Protein AF-Q05X60-F1 (afdb_monomer_lite)

Foldseek 3Di:
DDPVVVVVVCVVVVVVVVVVVVVVVVVVVVVVVVVVLVVQVVLQVVLVVVVVVCLLVDDLVQPLLQDQVSVVVVCCVPPPRDPQKDWHWDADPPDGWIWTWIARVVNRDIDIDTDHNVNSPDHDPPNPHPDPDPPPPPPDDDDDDDDDD

Structure (mmCIF, N/CA/C/O backbone):
data_AF-Q05X60-F1
#
_entry.id   AF-Q05X60-F1
#
loop_
_atom_site.group_PDB
_atom_site.id
_atom_site.type_symbol
_atom_site.label_atom_id
_atom_site.label_alt_id
_atom_site.label_comp_id
_atom_site.label_asym_id
_atom_site.label_entity_id
_atom_site.label_seq_id
_atom_site.pdbx_PDB_ins_code
_atom_site.Cartn_x
_atom_site.Cartn_y
_atom_site.Cartn_z
_atom_site.occupancy
_atom_site.B_iso_or_equiv
_atom_site.auth_seq_id
_atom_site.auth_comp_id
_atom_site.auth_asym_id
_atom_site.auth_atom_id
_atom_site.pdbx_PDB_model_num
ATOM 1 N N . MET A 1 1 ? -25.731 -1.754 59.355 1.00 64.00 1 MET A N 1
ATOM 2 C CA . MET A 1 1 ? -25.714 -1.090 58.039 1.00 64.00 1 MET A CA 1
ATOM 3 C C . MET A 1 1 ? -26.856 -0.106 57.992 1.00 64.00 1 MET A C 1
ATOM 5 O O . MET A 1 1 ? -27.992 -0.501 58.231 1.00 64.00 1 MET A O 1
ATOM 9 N N . THR A 1 2 ? -26.554 1.165 57.763 1.00 92.06 2 THR A N 1
ATOM 10 C CA . THR A 1 2 ? -27.576 2.209 57.639 1.00 92.06 2 THR A CA 1
ATOM 11 C C . THR A 1 2 ? -28.018 2.352 56.182 1.00 92.06 2 THR A C 1
ATOM 13 O O . THR A 1 2 ? -27.286 2.008 55.255 1.00 92.06 2 THR A O 1
ATOM 16 N N . LEU A 1 3 ? -29.227 2.871 55.958 1.00 85.94 3 LEU A N 1
ATOM 17 C CA . LEU A 1 3 ? -29.740 3.130 54.609 1.00 85.94 3 LEU A CA 1
ATOM 18 C C . LEU A 1 3 ? -28.831 4.101 53.827 1.00 85.94 3 LEU A C 1
ATOM 20 O O . LEU A 1 3 ? -28.645 3.937 52.625 1.00 85.94 3 LEU A O 1
ATOM 24 N N . ALA A 1 4 ? -28.198 5.053 54.519 1.00 86.12 4 ALA A N 1
ATOM 25 C CA . ALA A 1 4 ? -27.231 5.977 53.931 1.00 86.12 4 ALA A CA 1
ATOM 26 C C . ALA A 1 4 ? -25.962 5.269 53.414 1.00 86.12 4 ALA A C 1
ATOM 28 O O . ALA A 1 4 ? -25.492 5.581 52.321 1.00 86.12 4 ALA A O 1
ATOM 29 N N . GLU A 1 5 ? -25.438 4.278 54.143 1.00 82.94 5 GLU A N 1
ATOM 30 C CA . GLU A 1 5 ? -24.274 3.487 53.706 1.00 82.94 5 GLU A CA 1
ATOM 31 C C . GLU A 1 5 ? -24.564 2.694 52.425 1.00 82.94 5 GLU A C 1
ATOM 33 O O . GLU A 1 5 ? -23.719 2.637 51.533 1.00 82.94 5 GLU A O 1
ATOM 38 N N . LEU A 1 6 ? -25.767 2.123 52.297 1.00 86.94 6 LEU A N 1
ATOM 39 C CA . LEU A 1 6 ? -26.176 1.387 51.094 1.00 86.94 6 LEU A CA 1
ATOM 40 C C . LEU A 1 6 ? -26.307 2.299 49.869 1.00 86.94 6 LEU A C 1
ATOM 42 O O . LEU A 1 6 ? -25.923 1.898 48.772 1.00 86.94 6 LEU A O 1
ATOM 46 N N . LEU A 1 7 ? -26.804 3.526 50.045 1.00 88.56 7 LEU A N 1
ATOM 47 C CA . LEU A 1 7 ? -26.899 4.503 48.957 1.00 88.56 7 LEU A CA 1
ATOM 48 C C . LEU A 1 7 ? -25.517 4.933 48.457 1.00 88.56 7 LEU A C 1
ATOM 50 O O . LEU A 1 7 ? -25.296 4.990 47.249 1.00 88.56 7 LEU A O 1
ATOM 54 N N . ILE A 1 8 ? -24.575 5.181 49.371 1.00 86.94 8 ILE A N 1
ATOM 55 C CA . ILE A 1 8 ? -23.196 5.537 49.015 1.00 86.94 8 ILE A CA 1
ATOM 56 C C . ILE A 1 8 ? -22.508 4.357 48.319 1.00 86.94 8 ILE A C 1
ATOM 58 O O . ILE A 1 8 ? -21.928 4.533 47.248 1.00 86.94 8 ILE A O 1
ATOM 62 N N . ALA A 1 9 ? -22.619 3.145 48.872 1.00 85.94 9 ALA A N 1
ATOM 63 C CA . ALA A 1 9 ? -22.048 1.945 48.265 1.00 85.94 9 ALA A CA 1
ATOM 64 C C . ALA A 1 9 ? -22.636 1.672 46.870 1.00 85.94 9 ALA A C 1
ATOM 66 O O . ALA A 1 9 ? -21.891 1.383 45.935 1.00 85.94 9 ALA A O 1
ATOM 67 N N . GLY A 1 10 ? -23.952 1.831 46.701 1.00 84.12 10 GLY A N 1
ATOM 68 C CA . GLY A 1 10 ? -24.630 1.703 45.412 1.00 84.12 10 GLY A CA 1
ATOM 69 C C . GLY A 1 10 ? -24.197 2.766 44.400 1.00 84.12 10 GLY A C 1
ATOM 70 O O . GLY A 1 10 ? -23.956 2.437 43.242 1.00 84.12 10 GLY A O 1
ATOM 71 N N . ALA A 1 11 ? -24.026 4.020 44.826 1.00 87.44 11 ALA A N 1
ATOM 72 C CA . ALA A 1 11 ? -23.543 5.098 43.962 1.00 87.44 11 ALA A CA 1
ATOM 73 C C . ALA A 1 11 ? -22.095 4.864 43.498 1.00 87.44 11 ALA A C 1
ATOM 75 O O . ALA A 1 11 ? -21.783 5.047 42.318 1.00 87.44 11 ALA A O 1
ATOM 76 N N . ILE A 1 12 ? -21.215 4.406 44.394 1.00 83.88 12 ILE A N 1
ATOM 77 C CA . ILE A 1 12 ? -19.827 4.056 44.060 1.00 83.88 12 ILE A CA 1
ATOM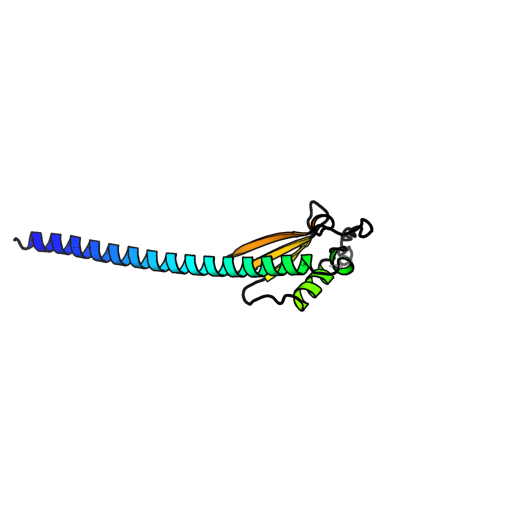 78 C C . ILE A 1 12 ? -19.798 2.847 43.118 1.00 83.88 12 ILE A C 1
ATOM 80 O O . ILE A 1 12 ? -19.110 2.879 42.099 1.00 83.88 12 ILE A O 1
ATOM 84 N N . ALA A 1 13 ? -20.571 1.798 43.408 1.00 79.81 13 ALA A N 1
ATOM 85 C CA . ALA A 1 13 ? -20.619 0.599 42.574 1.00 79.81 13 ALA A CA 1
ATOM 86 C C . ALA A 1 13 ? -21.204 0.894 41.184 1.00 79.81 13 ALA A C 1
ATOM 88 O O . ALA A 1 13 ? -20.649 0.466 40.173 1.00 79.81 13 ALA A O 1
ATOM 89 N N . GLY A 1 14 ? -22.286 1.674 41.121 1.00 81.31 14 GLY A N 1
ATOM 90 C CA . GLY A 1 14 ? -22.924 2.088 39.873 1.00 81.31 14 GLY A CA 1
ATOM 91 C C . GLY A 1 14 ? -22.005 2.951 39.008 1.00 81.31 14 GLY A C 1
ATOM 92 O O . GLY A 1 14 ? -21.821 2.654 37.830 1.00 81.31 14 GLY A O 1
ATOM 93 N N . SER A 1 15 ? -21.362 3.967 39.593 1.00 76.94 15 SER A N 1
ATOM 94 C CA . SER A 1 15 ? -20.396 4.811 38.870 1.00 76.94 15 SER A CA 1
ATOM 95 C C . SER A 1 15 ? -19.173 4.018 38.394 1.00 76.94 15 SER A C 1
ATOM 97 O O . SER A 1 15 ? -18.769 4.161 37.240 1.00 76.94 15 SER A O 1
ATOM 99 N N . SER A 1 16 ? -18.644 3.114 39.225 1.00 80.81 16 SER A N 1
ATOM 100 C CA . SER A 1 16 ? -17.521 2.234 38.860 1.00 80.81 16 SER A CA 1
ATOM 101 C C . SER A 1 16 ? -17.877 1.275 37.718 1.00 80.81 16 SER A C 1
ATOM 103 O O . SER A 1 16 ? -17.067 1.046 36.817 1.00 80.81 16 SER A O 1
ATOM 105 N N . CYS A 1 17 ? -19.101 0.740 37.717 1.00 83.81 17 CYS A N 1
ATOM 106 C CA . CYS A 1 17 ? -19.602 -0.125 36.651 1.00 83.81 17 CYS A CA 1
ATOM 107 C C . CYS A 1 17 ? -19.726 0.639 35.323 1.00 83.81 17 CYS A C 1
ATOM 109 O O . CYS A 1 17 ? -19.198 0.196 34.302 1.00 83.81 17 CYS A O 1
ATOM 111 N N . CYS A 1 18 ? -20.336 1.829 35.345 1.00 81.94 18 CYS A N 1
ATOM 112 C CA . CYS A 1 18 ? -20.465 2.678 34.159 1.00 81.94 18 CYS A CA 1
ATOM 113 C C . CYS A 1 18 ? -19.101 3.077 33.579 1.00 81.94 18 CYS A C 1
ATOM 115 O O . CYS A 1 18 ? -18.899 2.970 32.369 1.00 81.94 18 CYS A O 1
ATOM 117 N N . ALA A 1 19 ? -18.151 3.474 34.432 1.00 82.56 19 ALA A N 1
ATOM 118 C CA . ALA A 1 19 ? -16.792 3.806 34.009 1.00 82.56 19 ALA A CA 1
ATOM 119 C C . ALA A 1 19 ? -16.092 2.601 33.358 1.00 82.56 19 ALA A C 1
ATOM 121 O O . ALA A 1 19 ? -15.474 2.735 32.304 1.00 82.56 19 ALA A O 1
ATOM 122 N N . SER A 1 20 ? -16.250 1.406 33.934 1.00 83.00 20 SER A N 1
ATOM 123 C CA . SER A 1 20 ? -15.660 0.180 33.388 1.00 83.00 20 SER A CA 1
ATOM 124 C C . SER A 1 20 ? -16.200 -0.132 31.991 1.00 83.00 20 SER A C 1
ATOM 126 O O . SER A 1 20 ? -15.420 -0.370 31.071 1.00 83.00 20 SER A O 1
ATOM 128 N N . VAL A 1 21 ? -17.523 -0.080 31.794 1.00 88.25 21 VAL A N 1
ATOM 129 C CA . VAL A 1 21 ? -18.145 -0.341 30.481 1.00 88.25 21 VAL A CA 1
ATOM 130 C C . VAL A 1 21 ? -17.663 0.658 29.427 1.00 88.25 21 VAL A C 1
ATOM 132 O O . VAL A 1 21 ? -17.376 0.264 28.298 1.00 88.25 21 VAL A O 1
ATOM 135 N N . GLN A 1 22 ? -17.522 1.934 29.793 1.00 87.88 22 GLN A N 1
ATOM 136 C CA . GLN A 1 22 ? -16.999 2.959 28.887 1.00 87.88 22 GLN A CA 1
ATOM 137 C C . GLN A 1 22 ? -15.548 2.680 28.478 1.00 87.88 22 GLN A C 1
ATOM 139 O O . GLN A 1 22 ? -15.237 2.735 27.288 1.00 87.88 22 GLN A O 1
ATOM 144 N N . VAL A 1 23 ? -14.682 2.316 29.429 1.00 90.56 23 VAL A N 1
ATOM 145 C CA . VAL A 1 23 ? -13.273 1.983 29.155 1.00 90.56 23 VAL A CA 1
ATOM 146 C C . VAL A 1 23 ? -13.159 0.763 28.239 1.00 90.56 23 VAL A C 1
ATOM 148 O O . VAL A 1 23 ? -12.420 0.807 27.257 1.00 90.56 23 VAL A O 1
ATOM 151 N N . TRP A 1 24 ? -13.923 -0.304 28.490 1.00 89.75 24 TRP A N 1
ATOM 152 C CA . TRP A 1 24 ? -13.923 -1.491 27.625 1.00 89.75 24 TRP A CA 1
ATOM 153 C C . TRP A 1 24 ? -14.491 -1.203 26.234 1.00 89.75 24 TRP A C 1
ATOM 155 O O . TRP A 1 24 ? -13.961 -1.702 25.242 1.00 89.75 24 TRP A O 1
ATOM 165 N N . GLY A 1 25 ? -15.530 -0.370 26.140 1.00 89.06 25 GLY A N 1
ATOM 166 C CA . GLY A 1 25 ? -16.088 0.065 24.861 1.00 89.06 25 GLY A CA 1
ATOM 167 C C . GLY A 1 25 ? -15.075 0.852 24.029 1.00 89.06 25 GLY A C 1
ATOM 168 O O . GLY A 1 25 ? -14.890 0.569 22.844 1.00 89.06 25 GLY A O 1
ATOM 169 N N . GLN A 1 26 ? -14.360 1.789 24.657 1.00 92.38 26 GLN A N 1
ATOM 170 C CA . GLN A 1 26 ? -13.283 2.534 24.007 1.00 92.38 26 GLN A CA 1
ATOM 171 C C . GLN A 1 26 ? -12.129 1.618 23.597 1.00 92.38 26 GLN A C 1
ATOM 173 O O . GLN A 1 26 ? -11.686 1.692 22.455 1.00 92.38 26 GLN A O 1
ATOM 178 N N . ALA A 1 27 ? -11.689 0.715 24.476 1.00 91.00 27 ALA A N 1
ATOM 179 C CA . ALA A 1 27 ? -10.628 -0.245 24.178 1.00 91.00 27 ALA A CA 1
ATOM 180 C C . ALA A 1 27 ? -10.991 -1.182 23.013 1.00 91.00 27 ALA A C 1
ATOM 182 O O . ALA A 1 27 ? -10.157 -1.474 22.160 1.00 91.00 27 ALA A O 1
ATOM 183 N N . ALA A 1 28 ? -12.246 -1.631 22.931 1.00 92.25 28 ALA A N 1
ATOM 184 C CA . ALA A 1 28 ? -12.714 -2.444 21.813 1.00 92.25 28 ALA A CA 1
ATOM 185 C C . ALA A 1 28 ? -12.711 -1.655 20.495 1.00 92.25 28 ALA A C 1
ATOM 187 O O . ALA A 1 28 ? -12.327 -2.187 19.452 1.00 92.25 28 ALA A O 1
ATOM 188 N N . GLN A 1 29 ? -13.113 -0.382 20.530 1.00 92.44 29 GLN A N 1
ATOM 189 C CA . GLN A 1 29 ? -13.113 0.470 19.344 1.00 92.44 29 GLN A CA 1
ATOM 190 C C . GLN A 1 29 ? -11.690 0.783 18.865 1.00 92.44 29 GLN A C 1
ATOM 192 O O . GLN A 1 29 ? -11.418 0.706 17.665 1.00 92.44 29 GLN A O 1
ATOM 197 N N . THR A 1 30 ? -10.770 1.085 19.783 1.00 93.38 30 THR A N 1
ATOM 198 C CA . THR A 1 30 ? -9.365 1.322 19.435 1.00 93.38 30 THR A CA 1
ATOM 199 C C . THR A 1 30 ? -8.709 0.054 18.899 1.00 93.38 30 THR A C 1
ATOM 20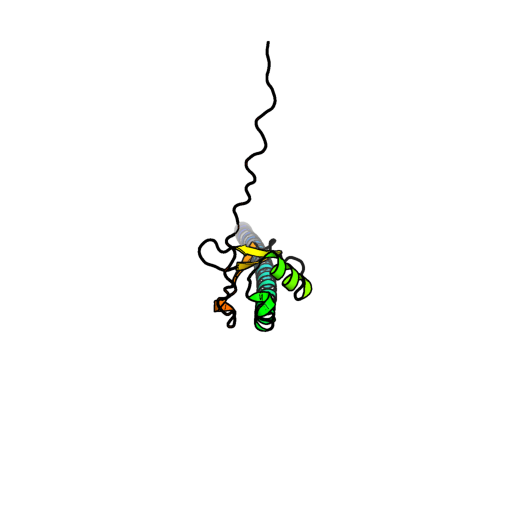1 O O . THR A 1 30 ? -8.036 0.121 17.873 1.00 93.38 30 THR A O 1
ATOM 204 N N . ALA A 1 31 ? -8.977 -1.111 19.498 1.00 93.44 31 ALA A N 1
ATOM 205 C CA . ALA A 1 31 ? -8.475 -2.394 19.010 1.00 93.44 31 ALA A CA 1
ATOM 206 C C . ALA A 1 31 ? -8.930 -2.692 17.572 1.00 93.44 31 ALA A C 1
ATOM 208 O O . ALA A 1 31 ? -8.113 -3.097 16.747 1.00 93.44 31 ALA A O 1
ATOM 209 N N . ARG A 1 32 ? -10.203 -2.432 17.238 1.00 92.75 32 ARG A N 1
ATOM 210 C CA . ARG A 1 32 ? -10.704 -2.572 15.859 1.00 92.75 32 ARG A CA 1
ATOM 211 C C . ARG A 1 32 ? -9.980 -1.636 14.897 1.00 92.75 32 ARG A C 1
ATOM 213 O O . ARG A 1 32 ? -9.444 -2.099 13.901 1.00 92.75 32 ARG A O 1
ATOM 220 N N . SER A 1 33 ? -9.871 -0.352 15.244 1.00 92.00 33 SER A N 1
ATOM 221 C CA . SER A 1 33 ? -9.171 0.620 14.393 1.00 92.00 33 SER A CA 1
ATOM 222 C C . SER A 1 33 ? -7.690 0.274 14.178 1.00 92.00 33 SER A C 1
ATOM 224 O O . SER A 1 33 ? -7.152 0.483 13.093 1.00 92.00 33 SER A O 1
ATOM 226 N N . ALA A 1 34 ? -7.034 -0.299 15.191 1.00 92.62 34 ALA A N 1
ATOM 227 C CA . ALA A 1 34 ? -5.657 -0.763 15.089 1.00 92.62 34 ALA A CA 1
ATOM 228 C C . ALA A 1 34 ? -5.539 -1.995 14.180 1.00 92.62 34 ALA A C 1
ATOM 230 O O . ALA A 1 34 ? -4.586 -2.090 13.405 1.00 92.62 34 ALA A O 1
ATOM 231 N N . SER A 1 35 ? -6.512 -2.911 14.239 1.00 94.50 35 SER A N 1
ATOM 232 C CA . SER A 1 35 ? -6.596 -4.051 13.320 1.00 94.50 35 SER A CA 1
ATOM 233 C C . SER A 1 35 ? -6.743 -3.579 11.876 1.00 94.50 35 SER A C 1
ATOM 235 O O . SER A 1 35 ? -5.939 -3.970 11.035 1.00 94.50 35 SER A O 1
ATOM 237 N N . ASP A 1 36 ? -7.677 -2.663 11.607 1.00 93.81 36 ASP A N 1
ATOM 238 C CA . ASP A 1 36 ? -7.916 -2.129 10.259 1.00 93.81 36 ASP A CA 1
ATOM 239 C C . ASP A 1 36 ? -6.659 -1.453 9.685 1.00 93.81 36 ASP A C 1
ATOM 241 O O . ASP A 1 36 ? -6.306 -1.631 8.515 1.00 93.81 36 ASP A O 1
ATOM 245 N N . LEU A 1 37 ? -5.932 -0.700 10.519 1.00 95.38 37 LEU A N 1
ATOM 246 C CA . LEU A 1 37 ? -4.673 -0.071 10.122 1.00 95.38 37 LEU A CA 1
ATOM 247 C C . LEU A 1 37 ? -3.579 -1.108 9.832 1.00 95.38 37 LEU A C 1
ATOM 249 O O . LEU A 1 37 ? -2.817 -0.958 8.873 1.00 95.38 37 LEU A O 1
ATOM 253 N N . THR A 1 38 ? -3.514 -2.163 10.645 1.00 96.19 38 THR A N 1
ATOM 254 C CA . THR A 1 38 ? -2.556 -3.260 10.474 1.00 96.19 38 THR A CA 1
ATOM 255 C C . THR A 1 38 ? -2.819 -3.996 9.165 1.00 96.19 38 THR A C 1
ATOM 257 O O . THR A 1 38 ? -1.887 -4.196 8.383 1.00 96.19 38 THR A O 1
ATOM 260 N N . ASP A 1 39 ? -4.077 -4.310 8.866 1.00 95.44 39 ASP A N 1
ATOM 261 C CA . ASP A 1 39 ? -4.470 -4.977 7.626 1.00 95.44 39 ASP A CA 1
ATOM 262 C C . ASP A 1 39 ? -4.157 -4.116 6.395 1.00 95.44 39 ASP A C 1
ATOM 264 O O . ASP A 1 39 ? -3.563 -4.605 5.427 1.00 95.44 39 ASP A O 1
ATOM 268 N N . ALA A 1 40 ? -4.448 -2.812 6.455 1.00 95.50 40 ALA A N 1
ATOM 269 C CA . ALA A 1 40 ? -4.089 -1.868 5.398 1.00 95.50 40 ALA A CA 1
ATOM 270 C C . ALA A 1 40 ? -2.566 -1.794 5.178 1.00 95.50 40 ALA A C 1
ATOM 272 O O . ALA A 1 40 ? -2.097 -1.783 4.036 1.00 95.50 40 ALA A O 1
ATOM 273 N N . SER A 1 41 ? -1.783 -1.781 6.261 1.00 96.00 41 SER A N 1
ATOM 274 C CA . SER A 1 41 ? -0.318 -1.770 6.185 1.00 96.00 41 SER A CA 1
ATOM 275 C C . SER A 1 41 ? 0.227 -3.055 5.555 1.00 96.00 41 SER A C 1
ATOM 277 O O . SER A 1 41 ? 1.085 -3.005 4.673 1.00 96.00 41 SER A O 1
ATOM 279 N N . ALA A 1 42 ? -0.330 -4.210 5.928 1.00 96.38 42 ALA A N 1
ATOM 280 C CA . ALA A 1 42 ? 0.075 -5.501 5.397 1.00 96.38 42 ALA A CA 1
ATOM 281 C C . ALA A 1 42 ? -0.262 -5.618 3.904 1.00 96.38 42 ALA A C 1
ATOM 283 O O . ALA A 1 42 ? 0.537 -6.151 3.131 1.00 96.38 42 ALA A O 1
ATOM 284 N N . LEU A 1 43 ? -1.420 -5.104 3.479 1.00 95.62 43 LEU A N 1
ATOM 285 C CA . LEU A 1 43 ? -1.821 -5.078 2.073 1.00 95.62 43 LEU A CA 1
ATOM 286 C C . LEU A 1 43 ? -0.861 -4.231 1.221 1.00 95.62 43 LEU A C 1
ATOM 288 O O . LEU A 1 43 ? -0.442 -4.682 0.147 1.00 95.62 43 LEU A O 1
ATOM 292 N N . LEU A 1 44 ? -0.485 -3.046 1.718 1.00 96.25 44 LEU A N 1
ATOM 293 C CA . LEU A 1 44 ? 0.492 -2.161 1.080 1.00 96.25 44 LEU A CA 1
ATOM 294 C C . LEU A 1 44 ? 1.864 -2.825 0.957 1.00 96.25 44 LEU A C 1
ATOM 296 O O . LEU A 1 44 ? 2.434 -2.842 -0.132 1.00 96.25 44 LEU A O 1
ATOM 300 N N . GLU A 1 45 ? 2.381 -3.412 2.038 1.00 96.00 45 GLU A N 1
ATOM 301 C CA . GLU A 1 45 ? 3.702 -4.052 2.031 1.00 96.00 45 GLU A CA 1
ATOM 302 C C . GLU A 1 45 ? 3.755 -5.262 1.092 1.00 96.00 45 GLU A C 1
ATOM 304 O O . GLU A 1 45 ? 4.735 -5.444 0.371 1.00 96.00 45 GLU A O 1
ATOM 309 N N . ARG A 1 46 ? 2.684 -6.063 1.011 1.00 95.94 46 ARG A N 1
ATOM 310 C CA . ARG A 1 46 ? 2.607 -7.168 0.039 1.00 95.94 46 ARG A CA 1
ATOM 311 C C . ARG A 1 46 ? 2.699 -6.663 -1.400 1.00 95.94 46 ARG A C 1
ATOM 313 O O . ARG A 1 46 ? 3.470 -7.219 -2.180 1.00 95.94 46 ARG A O 1
ATOM 320 N N . HIS A 1 47 ? 1.954 -5.610 -1.745 1.00 95.69 47 HIS A N 1
ATOM 321 C CA . HIS A 1 47 ? 1.992 -5.036 -3.095 1.00 95.69 47 HIS A CA 1
ATOM 322 C C . HIS A 1 47 ? 3.328 -4.377 -3.402 1.00 95.69 47 HIS A C 1
ATOM 324 O O . HIS A 1 47 ? 3.842 -4.522 -4.506 1.00 95.69 47 HIS A O 1
ATOM 330 N N . TRP A 1 48 ? 3.919 -3.708 -2.417 1.00 95.56 48 TRP A N 1
ATOM 331 C CA . TRP A 1 48 ? 5.235 -3.106 -2.550 1.00 95.56 48 TRP A CA 1
ATOM 332 C C . TRP A 1 48 ? 6.335 -4.154 -2.766 1.00 95.56 48 TRP A C 1
ATOM 334 O O . TRP A 1 48 ? 7.197 -4.004 -3.629 1.00 95.56 48 TRP A O 1
ATOM 344 N N . LEU A 1 49 ? 6.304 -5.266 -2.031 1.00 95.50 49 LEU A N 1
ATOM 345 C CA . LEU A 1 49 ? 7.244 -6.365 -2.253 1.00 95.50 49 LEU A CA 1
ATOM 346 C C . LEU A 1 49 ? 7.033 -7.027 -3.616 1.00 95.50 49 LEU A C 1
ATOM 348 O O . LEU A 1 49 ? 8.009 -7.397 -4.271 1.00 95.50 49 LEU A O 1
ATOM 352 N N . ALA A 1 50 ? 5.782 -7.171 -4.053 1.00 95.06 50 ALA A N 1
ATOM 353 C CA . ALA A 1 50 ? 5.468 -7.723 -5.362 1.00 95.06 50 ALA A CA 1
ATOM 354 C C . ALA A 1 50 ? 5.959 -6.812 -6.498 1.00 95.06 50 ALA A C 1
ATOM 356 O O . ALA A 1 50 ? 6.609 -7.308 -7.416 1.00 95.06 50 ALA A O 1
ATOM 357 N N . SER A 1 51 ? 5.761 -5.491 -6.401 1.00 92.69 51 SER A N 1
ATOM 358 C CA . SER A 1 51 ? 6.279 -4.542 -7.393 1.00 92.69 51 SER A CA 1
ATOM 359 C C . SER A 1 51 ? 7.804 -4.556 -7.438 1.00 92.69 51 SER A C 1
ATOM 361 O O . SER A 1 51 ? 8.380 -4.598 -8.518 1.00 92.69 51 SER A O 1
ATOM 363 N N . ARG A 1 52 ? 8.481 -4.626 -6.285 1.00 91.38 52 ARG A N 1
ATOM 364 C CA . ARG A 1 52 ? 9.946 -4.756 -6.232 1.00 91.38 52 ARG A CA 1
ATOM 365 C C . ARG A 1 52 ? 10.461 -6.024 -6.894 1.00 91.38 52 ARG A C 1
ATOM 367 O O . ARG A 1 52 ? 11.456 -5.972 -7.608 1.00 91.38 52 ARG A O 1
ATOM 374 N N . ARG A 1 53 ? 9.808 -7.158 -6.640 1.00 92.19 53 ARG A N 1
ATOM 375 C CA . ARG A 1 53 ? 10.180 -8.437 -7.256 1.00 92.19 53 ARG A CA 1
ATOM 376 C C . ARG A 1 53 ? 9.951 -8.413 -8.759 1.00 92.19 53 ARG A C 1
ATOM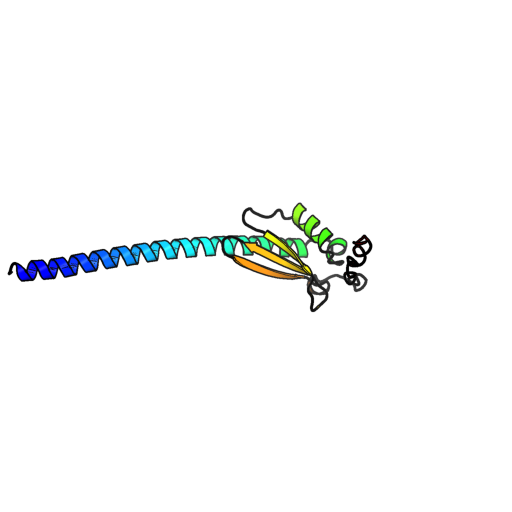 378 O O . ARG A 1 53 ? 10.803 -8.899 -9.491 1.00 92.19 53 ARG A O 1
ATOM 385 N N . TRP A 1 54 ? 8.842 -7.826 -9.199 1.00 91.50 54 TRP A N 1
ATOM 386 C CA . TRP A 1 54 ? 8.565 -7.657 -10.617 1.00 91.50 54 TRP A CA 1
ATOM 387 C C . TRP A 1 54 ? 9.616 -6.768 -11.286 1.00 91.50 54 TRP A C 1
ATOM 389 O O . TRP A 1 54 ? 10.210 -7.189 -12.267 1.00 91.50 54 TRP A O 1
ATOM 399 N N . LEU A 1 55 ? 9.943 -5.612 -10.700 1.00 88.19 55 LEU A N 1
ATOM 400 C CA . LEU A 1 55 ? 10.979 -4.709 -11.218 1.00 88.19 55 LEU A CA 1
ATOM 401 C C . LEU A 1 55 ? 12.354 -5.376 -11.323 1.00 88.19 55 LEU A C 1
ATOM 403 O O . LEU A 1 55 ? 13.079 -5.130 -12.276 1.00 88.19 55 LEU A O 1
ATOM 407 N N . ALA A 1 56 ? 12.707 -6.228 -10.360 1.00 86.56 5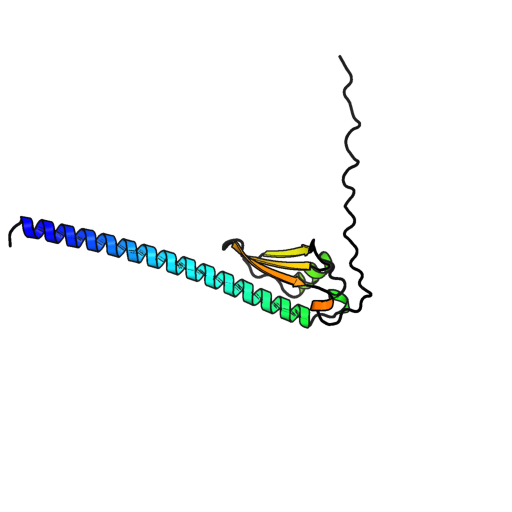6 ALA A N 1
ATOM 408 C CA . ALA A 1 56 ? 13.966 -6.967 -10.393 1.00 86.56 56 ALA A CA 1
ATOM 409 C C . ALA A 1 56 ? 13.997 -8.074 -11.465 1.00 86.56 56 ALA A C 1
ATOM 411 O O . ALA A 1 56 ? 15.078 -8.491 -11.873 1.00 86.56 56 ALA A O 1
ATOM 412 N N . ALA A 1 57 ? 12.834 -8.576 -11.888 1.00 86.88 57 ALA A N 1
ATOM 413 C CA . ALA A 1 57 ? 12.704 -9.625 -12.899 1.00 86.88 57 ALA A CA 1
ATOM 414 C C . ALA A 1 57 ? 12.380 -9.082 -14.302 1.00 86.88 57 ALA A C 1
ATOM 416 O O . ALA A 1 57 ? 12.514 -9.814 -15.283 1.00 86.88 57 ALA A O 1
ATOM 417 N N . ALA A 1 58 ? 11.924 -7.833 -14.398 1.00 84.62 58 ALA A N 1
ATOM 418 C CA . ALA A 1 58 ? 11.531 -7.206 -15.647 1.00 84.62 58 ALA A CA 1
ATOM 419 C C . ALA A 1 58 ? 12.747 -6.996 -16.571 1.00 84.62 58 ALA A C 1
ATOM 421 O O . ALA A 1 58 ? 13.858 -6.729 -16.098 1.00 84.62 58 ALA A O 1
ATOM 422 N N . PRO A 1 59 ? 12.562 -7.116 -17.896 1.00 80.62 59 PRO A N 1
ATOM 423 C CA . PRO A 1 59 ? 13.639 -6.898 -18.847 1.00 80.62 59 PRO A CA 1
ATOM 424 C C . PRO A 1 59 ? 14.112 -5.440 -18.786 1.00 80.62 59 PRO A C 1
ATOM 426 O O . PRO A 1 59 ? 13.329 -4.502 -18.936 1.00 80.62 59 PRO A O 1
ATOM 429 N N . MET A 1 60 ? 15.423 -5.249 -18.607 1.00 77.19 60 MET A N 1
ATOM 430 C CA . MET A 1 60 ? 16.047 -3.924 -18.454 1.00 77.19 60 MET A CA 1
ATOM 431 C C . MET A 1 60 ? 15.711 -2.973 -19.614 1.00 77.19 60 MET A C 1
ATOM 433 O O . MET A 1 60 ? 15.529 -1.779 -19.407 1.00 77.19 60 MET A O 1
ATOM 437 N N . THR A 1 61 ? 15.539 -3.497 -20.828 1.00 73.00 61 THR A N 1
ATOM 438 C CA . THR A 1 61 ? 15.163 -2.715 -22.015 1.00 73.00 61 THR A CA 1
ATOM 439 C C . THR A 1 61 ? 13.838 -1.963 -21.875 1.00 73.00 61 THR A C 1
ATOM 441 O O . THR A 1 61 ? 13.676 -0.932 -22.516 1.00 73.00 61 THR A O 1
ATOM 444 N N . GLU A 1 62 ? 12.908 -2.450 -21.050 1.00 70.94 62 GLU A N 1
ATOM 445 C CA . GLU A 1 62 ? 11.589 -1.833 -20.844 1.00 70.94 62 GLU A CA 1
ATOM 446 C C . GLU A 1 62 ? 11.579 -0.870 -19.650 1.00 70.94 62 GLU A C 1
ATOM 448 O O . GLU A 1 62 ? 10.899 0.151 -19.674 1.00 70.94 62 GLU A O 1
ATOM 453 N N . ILE A 1 63 ? 12.364 -1.157 -18.608 1.00 78.44 63 ILE A N 1
ATOM 454 C CA . ILE A 1 63 ? 12.350 -0.384 -17.354 1.00 78.44 63 ILE A CA 1
ATOM 455 C C . ILE A 1 63 ? 13.407 0.724 -17.293 1.00 78.44 63 ILE A C 1
ATOM 457 O O . ILE A 1 63 ? 13.272 1.641 -16.484 1.00 78.44 63 ILE A O 1
ATOM 461 N N . CYS A 1 64 ? 14.446 0.679 -18.133 1.00 79.38 64 CYS A N 1
ATOM 462 C CA . CYS A 1 64 ? 15.558 1.631 -18.058 1.00 79.38 64 CYS A CA 1
ATOM 463 C C . CYS A 1 64 ? 15.233 3.037 -18.557 1.00 79.38 64 CYS A C 1
ATOM 465 O O . CYS A 1 64 ? 15.848 3.989 -18.084 1.00 79.38 64 CYS A O 1
ATOM 467 N N . ALA A 1 65 ? 14.263 3.183 -19.464 1.00 78.06 65 ALA A N 1
ATOM 468 C CA . ALA A 1 65 ? 13.803 4.499 -19.898 1.00 78.06 65 ALA A CA 1
ATOM 469 C C . ALA A 1 65 ? 13.062 5.252 -18.779 1.00 78.06 65 ALA A C 1
ATOM 471 O O . ALA A 1 65 ? 13.011 6.476 -18.808 1.00 78.06 65 ALA A O 1
ATOM 472 N N . LEU A 1 66 ? 12.526 4.529 -17.780 1.00 80.62 66 LEU A N 1
ATOM 473 C CA . LEU A 1 66 ? 11.728 5.091 -16.685 1.00 80.62 66 LEU A CA 1
ATOM 474 C C . LEU A 1 66 ? 10.652 6.068 -17.194 1.00 80.62 66 LEU A C 1
ATOM 476 O O . LEU A 1 66 ? 10.445 7.138 -16.629 1.00 80.62 66 LEU A O 1
ATOM 480 N N . GLU A 1 67 ? 9.957 5.682 -18.262 1.00 84.12 67 GLU A N 1
ATOM 481 C CA . GLU A 1 67 ? 8.831 6.431 -18.814 1.00 84.12 67 GLU A CA 1
ATOM 482 C C . GLU A 1 67 ? 7.559 6.072 -18.041 1.00 84.12 67 GLU A C 1
ATOM 484 O O . GLU A 1 67 ? 7.130 4.913 -18.034 1.00 84.12 67 GLU A O 1
ATOM 489 N N . ALA A 1 68 ? 6.961 7.063 -17.372 1.00 86.56 68 ALA A N 1
ATOM 490 C CA . ALA A 1 68 ? 5.893 6.842 -16.395 1.00 86.56 68 ALA A CA 1
ATOM 491 C C . ALA A 1 68 ? 4.676 6.118 -16.987 1.00 86.56 68 ALA A C 1
ATOM 493 O O . ALA A 1 68 ? 4.125 5.232 -16.344 1.00 86.56 68 ALA A O 1
ATOM 494 N N . GLU A 1 69 ? 4.274 6.464 -18.207 1.00 87.81 69 GLU A N 1
ATOM 495 C CA . GLU A 1 69 ? 3.107 5.867 -18.861 1.00 87.81 69 GLU A CA 1
ATOM 496 C C . GLU A 1 69 ? 3.345 4.387 -19.188 1.00 87.81 69 GLU A C 1
ATOM 498 O O . GLU A 1 69 ? 2.615 3.523 -18.706 1.00 87.81 69 GLU A O 1
ATOM 503 N N . SER A 1 70 ? 4.440 4.081 -19.892 1.00 86.56 70 SER A N 1
ATOM 504 C CA . SER A 1 70 ? 4.798 2.701 -20.255 1.00 86.56 70 SER A CA 1
ATOM 505 C C . SER A 1 70 ? 4.998 1.798 -19.034 1.00 86.56 70 SER A C 1
ATOM 507 O O . SER A 1 70 ? 4.591 0.635 -19.027 1.00 86.56 70 SER A O 1
ATOM 509 N N . LEU A 1 71 ? 5.590 2.343 -17.968 1.00 88.25 71 LEU A N 1
ATOM 510 C CA . LEU A 1 71 ? 5.833 1.606 -16.741 1.00 88.25 71 LEU A CA 1
ATOM 511 C C . LEU A 1 71 ? 4.532 1.368 -15.969 1.00 88.25 71 LEU A C 1
ATOM 513 O O . LEU A 1 71 ? 4.372 0.287 -15.400 1.00 88.25 71 LEU A O 1
ATOM 517 N N . ASP A 1 72 ? 3.604 2.333 -15.936 1.00 90.31 72 ASP A N 1
ATOM 518 C CA . ASP A 1 72 ? 2.308 2.094 -15.299 1.00 90.31 72 ASP A CA 1
ATOM 519 C C . ASP A 1 72 ? 1.514 1.040 -16.067 1.00 90.31 72 ASP A C 1
ATOM 521 O O . ASP A 1 72 ? 0.990 0.126 -15.436 1.00 90.31 72 ASP A O 1
ATOM 525 N N . GLU A 1 73 ? 1.485 1.094 -17.401 1.00 89.81 73 GLU A N 1
ATOM 526 C CA . GLU A 1 73 ? 0.832 0.074 -18.229 1.00 89.81 73 GLU A CA 1
ATOM 527 C C . GLU A 1 73 ? 1.412 -1.323 -17.972 1.00 89.81 73 GLU A C 1
ATOM 529 O O . GLU A 1 73 ? 0.668 -2.262 -17.666 1.00 89.81 73 GLU A O 1
ATOM 534 N N . ALA A 1 74 ? 2.742 -1.462 -18.000 1.00 89.44 74 ALA A N 1
ATOM 535 C CA . ALA A 1 74 ? 3.416 -2.728 -17.725 1.00 89.44 74 ALA A CA 1
ATOM 536 C C . ALA A 1 74 ? 3.107 -3.243 -16.309 1.00 89.44 74 ALA A C 1
ATOM 538 O O . ALA A 1 74 ? 2.825 -4.430 -16.106 1.00 89.44 74 ALA A O 1
ATOM 539 N N . LEU A 1 75 ? 3.088 -2.351 -15.316 1.00 90.62 75 LEU A N 1
ATOM 540 C CA . LEU A 1 75 ? 2.713 -2.679 -13.944 1.00 90.62 75 LEU A CA 1
ATOM 541 C C . LEU A 1 75 ? 1.220 -3.009 -13.803 1.00 90.62 75 LEU A C 1
ATOM 543 O O . LEU A 1 75 ? 0.858 -3.777 -12.918 1.00 90.62 75 LEU A O 1
ATOM 547 N N . GLN A 1 76 ? 0.323 -2.415 -14.595 1.00 91.56 76 GLN A N 1
ATOM 548 C CA . GLN A 1 76 ? -1.117 -2.711 -14.566 1.00 91.56 76 GLN A CA 1
ATOM 549 C C . GLN A 1 76 ? -1.389 -4.104 -15.134 1.00 91.56 76 GLN A C 1
ATOM 551 O O . GLN A 1 76 ? -2.183 -4.850 -14.564 1.00 91.56 76 GLN A O 1
ATOM 556 N N . GLN A 1 77 ? -0.692 -4.470 -16.210 1.00 91.19 77 GLN A N 1
ATOM 557 C CA . GLN A 1 77 ? -0.830 -5.773 -16.859 1.00 91.19 77 GLN A CA 1
ATOM 558 C C . GLN A 1 77 ? -0.234 -6.910 -16.023 1.00 91.19 77 GLN A C 1
ATOM 560 O O . GLN A 1 77 ? -0.830 -7.979 -15.906 1.00 91.19 77 GLN A O 1
ATOM 565 N N . SER A 1 78 ? 0.942 -6.688 -15.433 1.00 90.69 78 SER A N 1
ATOM 566 C CA . SER A 1 78 ? 1.670 -7.719 -14.684 1.00 90.69 78 SER A CA 1
ATOM 567 C C . SER A 1 78 ? 1.261 -7.824 -13.216 1.00 90.69 78 SER A C 1
ATOM 569 O O . SER A 1 78 ? 1.297 -8.912 -12.638 1.00 90.69 78 SER A O 1
ATOM 571 N N . LEU A 1 79 ? 0.885 -6.700 -12.602 1.00 92.62 79 LEU A N 1
ATOM 572 C CA . LEU A 1 79 ? 0.585 -6.606 -11.182 1.00 92.62 79 LEU A CA 1
ATOM 573 C C . LEU A 1 79 ? -0.698 -5.789 -10.956 1.00 92.62 79 LEU A C 1
ATOM 575 O O . LEU A 1 79 ? -0.634 -4.621 -10.539 1.00 92.62 79 LEU A O 1
ATOM 579 N N . PRO A 1 80 ? -1.872 -6.393 -11.222 1.00 92.12 80 PRO A N 1
ATOM 580 C CA . PRO A 1 80 ? -3.148 -5.733 -11.001 1.00 92.12 80 PRO A CA 1
ATOM 581 C C . PRO A 1 80 ? -3.289 -5.346 -9.528 1.00 92.12 80 PRO A C 1
ATOM 583 O O . PRO A 1 80 ? -2.971 -6.123 -8.624 1.00 92.12 80 PRO A O 1
ATOM 586 N N . LEU A 1 81 ? -3.757 -4.123 -9.283 1.00 93.75 81 LEU A N 1
ATOM 587 C CA . LEU A 1 81 ? -3.937 -3.624 -7.927 1.00 93.75 81 LEU A CA 1
ATOM 588 C C . LEU A 1 81 ? -5.055 -4.376 -7.207 1.00 93.75 81 LEU A C 1
ATOM 590 O O . LEU A 1 81 ? -6.156 -4.533 -7.737 1.00 93.75 81 LEU A O 1
ATOM 594 N N . ALA A 1 82 ? -4.809 -4.747 -5.951 1.00 92.19 82 ALA A N 1
ATOM 595 C CA . ALA A 1 82 ? -5.892 -5.146 -5.068 1.00 92.19 82 ALA A CA 1
ATOM 596 C C . ALA A 1 82 ? -6.861 -3.986 -4.802 1.00 92.19 82 ALA A C 1
ATOM 598 O O . ALA A 1 82 ? -6.485 -2.810 -4.764 1.00 92.19 82 ALA A O 1
ATOM 599 N N . ALA A 1 83 ? -8.120 -4.349 -4.556 1.00 91.25 83 ALA A N 1
ATOM 600 C CA . ALA A 1 83 ? -9.154 -3.409 -4.156 1.00 91.25 83 ALA A CA 1
ATOM 601 C C . ALA A 1 83 ? -8.722 -2.592 -2.926 1.00 91.25 83 ALA A C 1
ATOM 603 O O . ALA A 1 83 ? -8.080 -3.105 -2.011 1.00 91.25 83 ALA A O 1
ATOM 604 N N . GLY A 1 84 ? -9.087 -1.310 -2.912 1.00 90.69 84 GLY A N 1
ATOM 605 C CA . GLY A 1 84 ? -8.736 -0.391 -1.827 1.00 90.69 84 GLY A CA 1
ATOM 606 C C . GLY A 1 84 ? -7.332 0.211 -1.925 1.00 90.69 84 GLY A C 1
ATOM 607 O O . GLY A 1 84 ? -7.013 1.100 -1.138 1.00 90.69 84 GLY A O 1
ATOM 608 N N . LEU A 1 85 ? -6.512 -0.199 -2.898 1.00 95.69 85 LEU A N 1
ATOM 609 C CA . LEU A 1 85 ? -5.232 0.443 -3.187 1.00 95.69 85 LEU A CA 1
ATOM 610 C C . LEU A 1 85 ? -5.325 1.401 -4.374 1.00 95.69 85 LEU A C 1
ATOM 612 O O . LEU A 1 85 ? -6.080 1.193 -5.323 1.00 95.69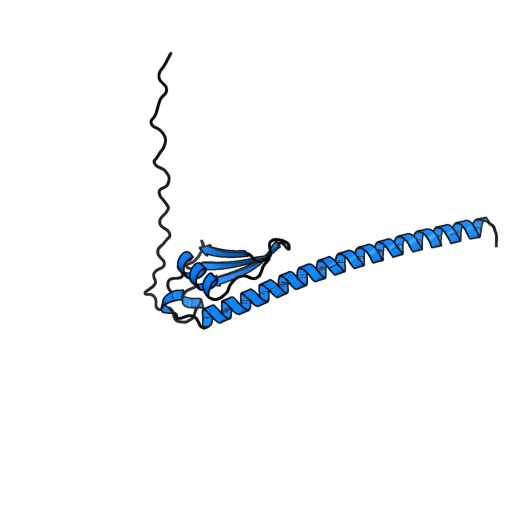 85 LEU A O 1
ATOM 616 N N . LYS A 1 86 ? -4.496 2.440 -4.334 1.00 95.81 86 LYS A N 1
ATOM 617 C CA . LYS A 1 86 ? -4.187 3.316 -5.463 1.00 95.81 86 LYS A CA 1
ATOM 618 C C . LYS A 1 86 ? -2.694 3.262 -5.747 1.00 95.81 86 LYS A C 1
ATOM 620 O O . LYS A 1 86 ? -1.888 3.230 -4.817 1.00 95.81 86 LYS A O 1
ATOM 625 N N . ARG A 1 87 ? -2.334 3.276 -7.029 1.00 95.44 87 ARG A N 1
ATOM 626 C CA . ARG A 1 87 ? -0.955 3.403 -7.503 1.00 95.44 87 ARG A CA 1
ATOM 627 C C . ARG A 1 87 ? -0.844 4.659 -8.348 1.00 95.44 87 ARG A C 1
ATOM 629 O O . ARG A 1 87 ? -1.746 4.953 -9.124 1.00 95.44 87 ARG A O 1
ATOM 636 N N . SER A 1 88 ? 0.260 5.376 -8.196 1.00 94.31 88 SER A N 1
ATOM 637 C CA . SER A 1 88 ? 0.639 6.462 -9.095 1.00 94.31 88 SER A CA 1
ATOM 638 C C . SER A 1 88 ? 2.146 6.468 -9.300 1.00 94.31 88 SER A C 1
ATOM 640 O O . SER A 1 88 ? 2.891 6.260 -8.337 1.00 94.31 88 SER A O 1
ATOM 642 N N . LEU A 1 89 ? 2.576 6.760 -10.523 1.00 93.31 89 LEU A N 1
ATOM 643 C CA . LEU A 1 89 ? 3.958 7.097 -10.837 1.00 93.31 89 LEU A CA 1
ATOM 644 C C . LEU A 1 89 ? 4.089 8.617 -10.903 1.00 93.31 89 LEU A C 1
ATOM 646 O O . LEU A 1 89 ? 3.269 9.286 -11.527 1.00 93.31 89 LEU A O 1
ATOM 650 N N . GLN A 1 90 ? 5.081 9.166 -10.211 1.00 92.81 90 GLN A N 1
ATOM 651 C CA . GLN A 1 90 ? 5.316 10.608 -10.144 1.00 92.81 90 GLN A CA 1
ATOM 652 C C . GLN A 1 90 ? 6.769 10.890 -10.504 1.00 92.81 90 GLN A C 1
ATOM 654 O O . GLN A 1 90 ? 7.662 10.187 -10.032 1.00 92.81 90 GLN A O 1
ATOM 659 N N . ALA A 1 91 ? 7.015 11.914 -11.316 1.00 89.25 91 ALA A N 1
ATOM 660 C CA . ALA A 1 91 ? 8.372 12.386 -11.556 1.00 89.25 91 ALA A CA 1
ATOM 661 C C . ALA A 1 91 ? 9.018 12.832 -10.239 1.00 89.25 91 ALA A C 1
ATOM 663 O O . ALA A 1 91 ? 8.344 13.299 -9.318 1.00 89.25 91 ALA A O 1
ATOM 664 N N . ASN A 1 92 ? 10.325 12.631 -10.130 1.00 87.56 92 ASN A N 1
ATOM 665 C CA . ASN A 1 92 ? 11.093 13.182 -9.033 1.00 87.56 92 ASN A CA 1
ATOM 666 C C . ASN A 1 92 ? 11.663 14.544 -9.448 1.00 87.56 92 ASN A C 1
ATOM 668 O O . ASN A 1 92 ? 12.487 14.611 -10.355 1.00 87.56 92 ASN A O 1
ATOM 672 N N . ASP A 1 93 ? 11.226 15.612 -8.781 1.00 86.25 93 ASP A N 1
ATOM 673 C CA . ASP A 1 93 ? 11.586 16.987 -9.152 1.00 86.25 93 ASP A CA 1
ATOM 674 C C . ASP A 1 93 ? 13.082 17.285 -8.954 1.00 86.25 93 ASP A C 1
ATOM 676 O O . ASP A 1 93 ? 13.669 18.070 -9.697 1.00 86.25 93 ASP A O 1
ATOM 680 N N . ASP A 1 94 ? 13.712 16.626 -7.976 1.00 83.75 94 ASP A N 1
ATOM 681 C CA . ASP A 1 94 ? 15.085 16.933 -7.564 1.00 83.75 94 ASP A CA 1
ATOM 682 C C . ASP A 1 94 ? 16.155 16.141 -8.327 1.00 83.75 94 ASP A C 1
ATOM 684 O O . ASP A 1 94 ? 17.296 16.581 -8.435 1.00 83.75 94 ASP A O 1
ATOM 688 N N . ASN A 1 95 ? 15.831 14.935 -8.804 1.00 79.56 95 ASN A N 1
ATOM 689 C CA . ASN A 1 95 ? 16.802 14.022 -9.415 1.00 79.56 95 ASN A CA 1
ATOM 690 C C . ASN A 1 95 ? 16.133 13.123 -10.461 1.00 79.56 95 ASN A C 1
ATOM 692 O O . ASN A 1 95 ? 14.975 12.754 -10.265 1.00 79.56 95 ASN A O 1
ATOM 696 N N . PRO A 1 96 ? 16.860 12.667 -11.499 1.00 81.75 96 PRO A N 1
ATOM 697 C CA . PRO A 1 96 ? 16.313 11.754 -12.497 1.00 81.75 96 PRO A CA 1
ATOM 698 C C . PRO A 1 96 ? 15.799 10.463 -11.847 1.00 81.75 96 PRO A C 1
ATOM 700 O O . PRO A 1 96 ? 16.536 9.743 -11.168 1.00 81.75 96 PRO A O 1
ATOM 703 N N . GLY A 1 97 ? 14.513 10.183 -12.049 1.00 87.06 97 GLY A N 1
ATOM 704 C CA . GLY A 1 97 ? 13.847 9.008 -11.507 1.00 87.06 97 GLY A CA 1
ATOM 705 C C . GLY A 1 97 ? 12.335 9.172 -11.397 1.00 87.06 97 GLY A C 1
ATOM 706 O O . GLY A 1 97 ? 11.783 10.260 -11.571 1.00 87.06 97 GLY A O 1
ATOM 707 N N . LEU A 1 98 ? 11.676 8.066 -11.065 1.00 91.88 98 LEU A N 1
ATOM 708 C CA . LEU A 1 98 ? 10.237 7.998 -10.839 1.00 91.88 98 LEU A CA 1
ATOM 709 C C . LEU A 1 98 ? 9.936 7.498 -9.432 1.00 91.88 98 LEU A C 1
ATOM 711 O O . LEU A 1 98 ? 10.496 6.509 -8.961 1.00 91.88 98 LEU A O 1
ATOM 715 N N . TRP A 1 99 ? 8.996 8.150 -8.766 1.00 93.62 99 TRP A N 1
ATOM 716 C CA . TRP A 1 99 ? 8.385 7.664 -7.544 1.00 93.62 99 TRP A CA 1
ATOM 717 C C . TRP A 1 99 ? 7.236 6.723 -7.872 1.00 93.62 99 TRP A C 1
ATOM 719 O O . TRP A 1 99 ? 6.206 7.150 -8.386 1.00 93.62 99 TRP A O 1
ATOM 729 N N . LEU A 1 100 ? 7.370 5.463 -7.470 1.00 94.12 100 LEU A N 1
ATOM 730 C CA . LEU A 1 100 ? 6.238 4.562 -7.320 1.00 94.12 100 LEU A CA 1
ATOM 731 C C . LEU A 1 100 ? 5.571 4.829 -5.975 1.00 94.12 100 LEU A C 1
ATOM 733 O O . LEU A 1 100 ? 6.152 4.575 -4.917 1.00 94.12 100 LEU A O 1
ATOM 737 N N . VAL A 1 101 ? 4.345 5.342 -6.021 1.00 96.62 101 VAL A N 1
ATOM 738 C CA . VAL A 1 101 ? 3.532 5.627 -4.839 1.00 96.62 101 VAL A CA 1
ATOM 739 C C . VAL A 1 101 ? 2.377 4.640 -4.783 1.00 96.62 101 VAL A C 1
ATOM 741 O O . VAL A 1 101 ? 1.583 4.551 -5.717 1.00 96.62 101 VAL A O 1
ATOM 744 N N . LEU A 1 102 ? 2.285 3.914 -3.673 1.00 96.81 102 LEU A N 1
ATOM 745 C CA . LEU A 1 102 ? 1.153 3.070 -3.315 1.00 96.81 102 LEU A CA 1
ATOM 746 C C . LEU A 1 102 ? 0.438 3.694 -2.122 1.00 96.81 102 LEU A C 1
ATOM 748 O O . LEU A 1 102 ? 1.071 4.074 -1.137 1.00 96.81 102 LEU A O 1
ATOM 752 N N . GLU A 1 103 ? -0.879 3.793 -2.201 1.00 97.38 103 GLU A N 1
ATOM 753 C CA . GLU A 1 103 ? -1.709 4.429 -1.186 1.00 97.38 103 GLU A CA 1
ATOM 754 C C . GLU A 1 103 ? -2.918 3.558 -0.864 1.00 97.38 103 GLU A C 1
ATOM 756 O O . GLU A 1 103 ? -3.539 2.992 -1.761 1.00 97.38 103 GLU A O 1
ATOM 761 N N . HIS A 1 104 ? -3.267 3.487 0.417 1.00 97.12 104 HIS A N 1
ATOM 762 C CA . HIS A 1 104 ? -4.541 2.958 0.883 1.00 97.12 104 HIS A CA 1
ATOM 763 C C . HIS A 1 104 ? -5.410 4.140 1.354 1.00 97.12 104 HIS A C 1
ATOM 765 O O . HIS A 1 104 ? -5.252 4.599 2.489 1.00 97.12 104 HIS A O 1
ATOM 771 N N . PRO A 1 105 ? -6.311 4.681 0.506 1.00 95.00 105 PRO A N 1
ATOM 772 C CA . PRO A 1 105 ? -6.948 5.980 0.745 1.00 95.00 105 PRO A CA 1
ATOM 773 C C . PRO A 1 105 ? -7.789 6.039 2.019 1.00 95.00 105 PRO A C 1
ATOM 775 O O . PRO A 1 105 ? -7.889 7.091 2.638 1.00 95.00 105 PRO A O 1
ATOM 778 N N . VAL A 1 106 ? -8.383 4.911 2.419 1.00 93.56 106 VAL A N 1
ATOM 779 C CA . VAL A 1 106 ? -9.258 4.838 3.598 1.00 93.56 106 VAL A CA 1
ATOM 780 C C . VAL A 1 106 ? -8.464 5.008 4.893 1.00 93.56 106 VAL A C 1
ATOM 782 O O . VAL A 1 106 ? -8.927 5.678 5.809 1.00 93.56 106 VAL A O 1
ATOM 785 N N . SER A 1 107 ? -7.258 4.435 4.970 1.00 93.31 107 SER A N 1
ATOM 786 C CA . SER A 1 107 ? -6.390 4.580 6.148 1.00 93.31 107 SER A CA 1
ATOM 787 C C . SER A 1 107 ? -5.418 5.756 6.038 1.00 93.31 107 SER A C 1
ATOM 789 O O . SER A 1 107 ? -4.764 6.099 7.018 1.00 93.31 107 SER A O 1
ATOM 791 N N . GLY A 1 108 ? -5.277 6.348 4.847 1.00 94.19 108 GLY A N 1
ATOM 792 C CA . GLY A 1 108 ? -4.300 7.398 4.556 1.00 94.19 108 GLY A CA 1
ATOM 793 C C . GLY A 1 108 ? -2.847 6.912 4.514 1.00 94.19 108 GLY A C 1
ATOM 794 O O . GLY A 1 108 ? -1.936 7.723 4.340 1.00 94.19 108 GLY A O 1
ATOM 795 N N . LEU A 1 109 ? -2.604 5.604 4.663 1.00 95.81 109 LEU A N 1
ATOM 796 C CA . LEU A 1 109 ? -1.259 5.040 4.603 1.00 95.81 109 LEU A CA 1
ATOM 797 C C . LEU A 1 109 ? -0.705 5.116 3.181 1.00 95.81 109 LEU A C 1
ATOM 799 O O . LEU A 1 109 ? -1.391 4.790 2.209 1.00 95.81 109 LEU A O 1
ATOM 803 N N . LYS A 1 110 ? 0.568 5.503 3.075 1.00 96.56 110 LYS A N 1
ATOM 804 C CA . LYS A 1 110 ? 1.290 5.599 1.806 1.00 96.56 110 LYS A CA 1
ATOM 805 C C . LYS A 1 110 ? 2.652 4.939 1.909 1.00 96.56 110 LYS A C 1
ATOM 807 O O . LYS A 1 110 ? 3.349 5.070 2.914 1.00 96.56 110 LYS A O 1
ATOM 812 N N . ARG A 1 111 ? 3.058 4.284 0.829 1.00 95.69 111 ARG A N 1
ATOM 813 C CA . ARG A 1 111 ? 4.397 3.737 0.633 1.00 95.69 111 ARG A CA 1
ATOM 814 C C . ARG A 1 111 ? 4.963 4.302 -0.659 1.00 95.69 111 ARG A C 1
ATOM 816 O O . ARG A 1 111 ? 4.291 4.300 -1.686 1.00 95.69 111 ARG A O 1
ATOM 823 N N . ARG A 1 112 ? 6.194 4.803 -0.603 1.00 95.00 112 ARG A N 1
ATOM 824 C CA . ARG A 1 112 ? 6.886 5.398 -1.749 1.00 95.00 112 ARG A CA 1
ATOM 825 C C . ARG A 1 112 ? 8.189 4.661 -1.997 1.00 95.00 112 ARG A C 1
ATOM 827 O O . ARG A 1 112 ? 8.898 4.333 -1.048 1.00 95.00 112 ARG A O 1
ATOM 834 N N . GLN A 1 113 ? 8.512 4.436 -3.261 1.00 92.75 113 GLN A N 1
ATOM 835 C CA . GLN A 1 113 ? 9.798 3.907 -3.689 1.00 92.75 113 GLN A CA 1
ATOM 836 C C . GLN A 1 113 ? 10.333 4.756 -4.830 1.00 92.75 113 GLN A C 1
ATOM 838 O O . GLN A 1 113 ? 9.653 4.920 -5.839 1.00 92.75 113 GLN A O 1
ATOM 843 N N . LEU A 1 114 ? 11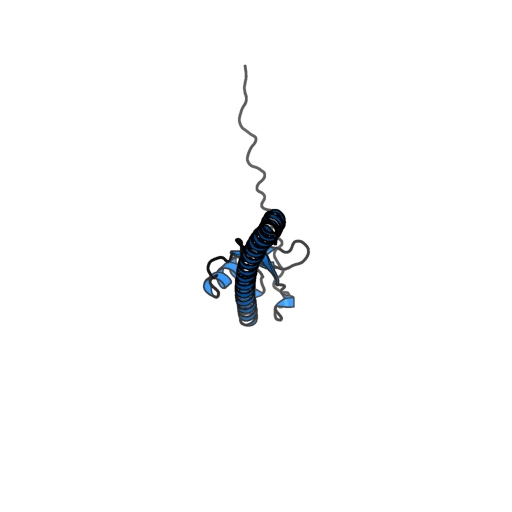.548 5.273 -4.663 1.00 91.62 114 LEU A N 1
ATOM 844 C CA . LEU A 1 114 ? 12.253 5.932 -5.749 1.00 91.62 114 LEU A CA 1
ATOM 845 C C . LEU A 1 114 ? 12.855 4.865 -6.655 1.00 91.62 114 LEU A C 1
ATOM 847 O O . LEU A 1 114 ? 13.543 3.955 -6.186 1.00 91.62 114 LEU A O 1
ATOM 851 N N . MET A 1 115 ? 12.592 4.994 -7.943 1.00 89.00 115 MET A N 1
ATOM 852 C CA . MET A 1 115 ? 13.183 4.195 -8.999 1.00 89.00 115 MET A CA 1
ATOM 853 C C . MET A 1 115 ? 14.126 5.080 -9.798 1.00 89.00 115 MET A C 1
ATOM 855 O O . MET A 1 115 ? 13.731 6.131 -10.299 1.00 89.00 115 MET A O 1
ATOM 859 N N . THR A 1 116 ? 15.374 4.645 -9.911 1.00 87.06 116 THR A N 1
ATOM 860 C CA . THR A 1 116 ? 16.397 5.292 -10.732 1.00 87.06 116 THR A CA 1
ATOM 861 C C . THR A 1 116 ? 17.058 4.238 -11.608 1.00 87.06 116 THR A C 1
ATOM 863 O O . THR A 1 116 ? 17.106 3.065 -11.232 1.00 87.06 116 THR A O 1
ATOM 866 N N . ALA A 1 117 ? 17.588 4.646 -12.761 1.00 81.12 117 ALA A N 1
ATOM 867 C CA . ALA A 1 117 ? 18.270 3.742 -13.685 1.00 81.12 117 ALA A CA 1
ATOM 868 C C . ALA A 1 117 ? 19.428 2.998 -12.988 1.00 81.12 117 ALA A C 1
ATOM 870 O O . ALA A 1 117 ? 19.553 1.778 -13.088 1.00 81.12 117 ALA A O 1
ATOM 871 N N . ALA A 1 118 ? 20.206 3.719 -12.172 1.00 79.62 118 ALA A N 1
ATOM 872 C CA . ALA A 1 118 ? 21.257 3.137 -11.340 1.00 79.62 118 ALA A CA 1
ATOM 873 C C . ALA A 1 118 ? 20.706 2.189 -10.257 1.00 79.62 118 ALA A C 1
ATOM 875 O O . ALA A 1 118 ? 21.279 1.131 -10.007 1.00 79.62 118 ALA A O 1
ATOM 876 N N . GLY A 1 119 ? 19.578 2.538 -9.628 1.00 81.50 119 GLY A N 1
ATOM 877 C CA . GLY A 1 119 ? 18.939 1.738 -8.580 1.00 81.50 119 GLY A CA 1
ATOM 878 C C . GLY A 1 119 ? 18.300 0.438 -9.076 1.00 81.50 119 GLY A C 1
ATOM 879 O O . GLY A 1 119 ? 18.062 -0.460 -8.271 1.00 81.50 119 GLY A O 1
ATOM 880 N N . LEU A 1 120 ? 18.045 0.324 -10.382 1.00 79.00 120 LEU A N 1
ATOM 881 C CA . LEU A 1 120 ? 17.553 -0.897 -11.026 1.00 79.00 120 LEU A CA 1
ATOM 882 C C . LEU A 1 120 ? 18.681 -1.846 -11.467 1.00 79.00 120 LEU A C 1
ATOM 884 O O . LEU A 1 120 ? 18.397 -2.988 -11.807 1.00 79.00 120 LEU A O 1
ATOM 888 N N . GLY A 1 121 ? 19.949 -1.421 -11.379 1.00 70.19 121 GLY A N 1
ATOM 889 C CA . GLY A 1 121 ? 21.109 -2.307 -11.496 1.00 70.19 121 GLY A CA 1
ATOM 890 C C . GLY A 1 121 ? 21.250 -2.970 -12.868 1.00 70.19 121 GLY A C 1
ATOM 891 O O . GLY A 1 121 ? 21.188 -4.191 -12.970 1.00 70.19 121 GLY A O 1
ATOM 892 N N . GLY A 1 122 ? 21.462 -2.179 -13.921 1.00 66.75 122 GLY A N 1
ATOM 893 C CA . GLY A 1 122 ? 21.675 -2.731 -15.268 1.00 66.75 122 GLY A CA 1
ATOM 894 C C . GLY A 1 122 ? 21.400 -1.785 -16.433 1.00 66.75 122 GLY A C 1
ATOM 895 O O . GLY A 1 122 ? 21.629 -2.158 -17.580 1.00 66.75 122 GLY A O 1
ATOM 896 N N . CYS A 1 123 ? 20.934 -0.567 -16.162 1.00 71.69 123 CYS A N 1
ATOM 897 C CA . CYS A 1 123 ? 20.708 0.439 -17.190 1.00 71.69 123 CYS A CA 1
ATOM 898 C C . CYS A 1 123 ? 22.027 1.109 -17.583 1.00 71.69 123 CYS A C 1
ATOM 900 O O . CYS A 1 123 ? 22.680 1.726 -16.745 1.00 71.69 123 CYS A O 1
ATOM 902 N N . THR A 1 124 ? 22.433 0.967 -18.846 1.00 60.16 124 THR A N 1
ATOM 903 C CA . THR A 1 124 ? 23.548 1.733 -19.416 1.00 60.16 124 THR A CA 1
ATOM 904 C C . THR A 1 124 ? 23.069 3.143 -19.778 1.00 60.16 124 THR A C 1
ATOM 906 O O . THR A 1 124 ? 21.907 3.320 -20.140 1.00 60.16 124 THR A O 1
ATOM 909 N N . ASP A 1 125 ? 23.957 4.140 -19.687 1.00 54.06 125 ASP A N 1
ATOM 910 C CA . ASP A 1 125 ? 23.699 5.595 -19.804 1.00 54.06 125 ASP A CA 1
ATOM 911 C C . ASP A 1 125 ? 23.015 6.085 -21.105 1.00 54.06 125 ASP A C 1
ATOM 913 O O . ASP A 1 125 ? 22.826 7.281 -21.295 1.00 54.06 125 ASP A O 1
ATOM 917 N N . ASN A 1 126 ? 22.600 5.201 -22.014 1.00 46.19 126 ASN A N 1
ATOM 918 C CA . ASN A 1 126 ? 21.951 5.589 -23.271 1.00 46.19 126 ASN A CA 1
ATOM 919 C C . ASN A 1 126 ? 20.457 5.937 -23.126 1.00 46.19 126 ASN A C 1
ATOM 921 O O . ASN A 1 126 ? 19.817 6.294 -24.114 1.00 46.19 126 ASN A O 1
ATOM 925 N N . ALA A 1 127 ? 19.892 5.830 -21.924 1.00 50.09 127 ALA A N 1
ATOM 926 C CA . ALA A 1 127 ? 18.553 6.317 -21.608 1.00 50.09 127 ALA A CA 1
ATOM 927 C C . ALA A 1 127 ? 18.662 7.678 -20.910 1.00 50.09 127 ALA A C 1
ATOM 929 O O . ALA A 1 127 ? 18.445 7.792 -19.705 1.00 50.09 127 ALA A O 1
ATOM 930 N N . GLU A 1 128 ? 19.054 8.710 -21.657 1.00 45.75 128 GLU A N 1
ATOM 931 C CA . GLU A 1 128 ? 18.962 10.081 -21.162 1.00 45.75 128 GLU A CA 1
ATOM 932 C C . GLU A 1 128 ? 17.475 10.390 -20.910 1.00 45.75 128 GLU A C 1
ATOM 934 O O . GLU A 1 128 ? 16.677 10.319 -21.853 1.00 45.75 128 GLU A O 1
ATOM 939 N N . PRO A 1 129 ? 17.061 10.669 -19.660 1.00 51.62 129 PRO A N 1
ATOM 940 C CA . PRO A 1 129 ? 15.669 10.955 -19.363 1.00 51.62 129 PRO A CA 1
ATOM 941 C C . PRO A 1 129 ? 15.291 12.231 -20.109 1.00 51.62 129 PRO A C 1
ATOM 943 O O . PRO A 1 129 ? 15.856 13.300 -19.853 1.00 51.62 129 PRO A O 1
ATOM 946 N N . ARG A 1 130 ? 14.345 12.136 -21.052 1.00 51.22 130 ARG A N 1
ATOM 947 C CA . ARG A 1 130 ? 13.803 13.332 -21.696 1.00 51.22 130 ARG A CA 1
ATOM 948 C C . ARG A 1 130 ? 13.185 14.184 -20.606 1.00 51.22 130 ARG A C 1
ATOM 950 O O . ARG A 1 130 ? 12.193 13.813 -19.985 1.00 51.22 130 ARG A O 1
ATOM 957 N N . LYS A 1 131 ? 13.799 15.341 -20.372 1.00 42.34 131 LYS A N 1
ATOM 958 C CA . LYS A 1 131 ? 13.226 16.397 -19.549 1.00 42.34 131 LYS A CA 1
ATOM 959 C C . LYS A 1 131 ? 11.785 16.613 -20.030 1.00 42.34 131 LYS A C 1
ATOM 961 O O . LYS A 1 131 ? 11.615 16.810 -21.235 1.00 42.34 131 LYS A O 1
ATOM 966 N N . PRO A 1 132 ? 10.769 16.557 -19.151 1.00 47.06 132 PRO A N 1
ATOM 967 C CA . PRO A 1 132 ? 9.404 16.824 -19.564 1.00 47.06 132 PRO A CA 1
ATOM 968 C C . PRO A 1 132 ? 9.375 18.224 -20.171 1.00 47.06 132 PRO A C 1
ATOM 970 O O . PRO A 1 132 ? 9.691 19.219 -19.514 1.00 47.06 132 PRO A O 1
ATOM 973 N N . GLU A 1 133 ? 9.091 18.273 -21.469 1.00 44.88 133 GLU A N 1
ATOM 974 C CA . GLU A 1 133 ? 8.908 19.516 -22.195 1.00 44.88 133 GLU A CA 1
ATOM 975 C C . GLU A 1 133 ? 7.749 20.254 -21.515 1.00 44.88 133 GLU A C 1
ATOM 977 O O . GLU A 1 133 ? 6.684 19.657 -21.316 1.00 44.88 133 GLU A O 1
ATOM 982 N N . PRO A 1 134 ? 7.928 21.512 -21.078 1.00 44.34 134 PRO A N 1
ATOM 983 C CA . PRO A 1 134 ? 6.827 22.255 -20.503 1.00 44.34 134 PRO A CA 1
ATOM 984 C C . PRO A 1 134 ? 5.757 22.406 -21.582 1.00 44.34 134 PRO A C 1
ATOM 986 O O . PRO A 1 134 ? 5.940 23.133 -22.558 1.00 44.34 134 PRO A O 1
ATOM 989 N N . SER A 1 135 ? 4.648 21.687 -21.389 1.00 45.19 135 SER A N 1
ATOM 990 C CA . SER A 1 135 ? 3.406 21.814 -22.142 1.00 45.19 135 SER A CA 1
ATOM 991 C C . SER A 1 135 ? 3.087 23.296 -22.314 1.00 45.19 135 SER A C 1
ATOM 993 O O . SER A 1 135 ? 2.632 23.960 -21.380 1.00 45.19 135 SER A O 1
ATOM 995 N N . ASN A 1 136 ? 3.338 23.811 -23.517 1.00 48.44 136 ASN A N 1
ATOM 996 C CA . ASN A 1 136 ? 3.019 25.167 -23.928 1.00 48.44 136 ASN A CA 1
ATOM 997 C C . ASN A 1 136 ? 1.498 25.282 -24.121 1.00 48.44 136 ASN A C 1
ATOM 999 O O . ASN A 1 136 ? 0.979 25.398 -25.227 1.00 48.44 136 ASN A O 1
ATOM 1003 N N . ALA A 1 137 ? 0.769 25.192 -23.012 1.00 47.84 137 ALA A N 1
ATOM 1004 C CA . ALA A 1 137 ? -0.665 25.399 -22.920 1.00 47.84 137 ALA A CA 1
ATOM 1005 C C . ALA A 1 137 ? -0.935 26.825 -22.428 1.00 47.84 137 ALA A C 1
ATOM 1007 O O . ALA A 1 137 ? -1.640 27.027 -21.444 1.00 47.84 137 ALA A O 1
ATOM 1008 N N . GLN A 1 138 ? -0.340 27.835 -23.073 1.00 48.44 138 GLN A N 1
ATOM 1009 C CA . GLN A 1 138 ? -0.599 29.221 -22.681 1.00 48.44 138 GLN A CA 1
ATOM 1010 C C . GLN A 1 138 ? -0.480 30.236 -23.819 1.00 48.44 138 GLN A C 1
ATOM 1012 O O . GLN A 1 138 ? 0.055 31.316 -23.630 1.00 48.44 138 GLN A O 1
ATOM 1017 N N . HIS A 1 139 ? -1.041 29.941 -24.995 1.00 42.72 139 HIS A N 1
ATOM 1018 C CA . HIS A 1 139 ? -1.311 30.978 -26.002 1.00 42.72 139 HIS A CA 1
ATOM 1019 C C . HIS A 1 139 ? -2.556 30.685 -26.846 1.00 42.72 139 HIS A C 1
ATOM 1021 O O . HIS A 1 139 ? -2.520 30.672 -28.070 1.00 42.72 139 HIS A O 1
ATOM 1027 N N . ARG A 1 140 ? -3.705 30.483 -26.195 1.00 44.56 140 ARG A N 1
ATOM 1028 C CA . ARG A 1 140 ? -5.018 30.645 -26.839 1.00 44.56 140 ARG A CA 1
ATOM 1029 C C . ARG A 1 140 ? -6.042 31.119 -25.816 1.00 44.56 140 ARG A C 1
ATOM 1031 O O . ARG A 1 140 ? -6.635 30.287 -25.145 1.00 44.56 140 ARG A O 1
ATOM 1038 N N . SER A 1 141 ? -6.207 32.438 -25.690 1.00 47.31 141 SER A N 1
ATOM 1039 C CA . SER A 1 141 ? -7.472 33.142 -25.382 1.00 47.31 141 SER A CA 1
ATOM 1040 C C . SER A 1 141 ? -7.180 34.573 -24.928 1.00 47.31 141 SER A C 1
ATOM 1042 O O . SER A 1 141 ? -6.944 34.800 -23.750 1.00 47.31 141 SER A O 1
ATOM 1044 N N . ALA A 1 142 ? -7.181 35.524 -25.863 1.00 41.31 142 ALA A N 1
ATOM 1045 C CA . ALA A 1 142 ? -7.513 36.933 -25.611 1.00 41.31 142 ALA A CA 1
ATOM 1046 C C . ALA A 1 142 ? -7.536 37.683 -26.950 1.00 41.31 142 ALA A C 1
ATOM 1048 O O . ALA A 1 142 ? -6.645 38.469 -27.254 1.00 41.31 142 ALA A O 1
ATOM 1049 N N . LEU A 1 143 ? -8.515 37.381 -27.803 1.00 47.34 143 LEU A N 1
ATOM 1050 C CA . LEU A 1 143 ? -8.783 38.199 -28.987 1.00 47.34 143 LEU A CA 1
ATOM 1051 C C . LEU A 1 143 ? -10.220 37.985 -29.450 1.00 47.34 143 LEU A C 1
ATOM 1053 O O . LEU A 1 143 ? -10.452 37.398 -30.498 1.00 47.34 143 LEU A O 1
ATOM 1057 N N . THR A 1 144 ? -11.203 38.418 -28.656 1.00 39.00 144 THR A N 1
ATOM 1058 C CA . THR A 1 144 ? -12.564 38.670 -29.155 1.00 39.00 144 THR A CA 1
ATOM 1059 C C . THR A 1 144 ? -13.316 39.621 -28.214 1.00 39.00 144 THR A C 1
ATOM 1061 O O . THR A 1 144 ? -13.570 39.265 -27.072 1.00 39.00 144 THR A O 1
ATOM 1064 N N . LEU A 1 145 ? -13.670 40.786 -28.774 1.00 40.34 145 LEU A N 1
ATOM 1065 C CA . LEU A 1 145 ? -14.740 41.733 -28.425 1.00 40.34 145 LEU A CA 1
ATOM 1066 C C . LEU A 1 145 ? -14.757 42.404 -27.040 1.00 40.34 145 LEU A C 1
ATOM 1068 O O . LEU A 1 145 ? -14.961 41.753 -26.030 1.00 40.34 145 LEU A O 1
ATOM 1072 N N . GLU A 1 146 ? -14.730 43.741 -27.050 1.00 37.69 146 GLU A N 1
ATOM 1073 C CA . GLU A 1 146 ? -15.892 44.555 -26.652 1.00 37.69 146 GLU A CA 1
ATOM 1074 C C . GLU A 1 146 ? -15.846 45.893 -27.411 1.00 37.69 146 GLU A C 1
ATOM 1076 O O . GLU A 1 146 ? -14.839 46.603 -27.419 1.00 37.69 146 GLU A O 1
ATOM 1081 N N . LEU A 1 147 ? -16.936 46.174 -28.124 1.00 50.44 147 LEU A N 1
ATOM 1082 C CA . LEU A 1 147 ? -17.198 47.364 -28.927 1.00 50.44 147 LEU A CA 1
ATOM 1083 C C . LEU A 1 147 ? -18.472 47.988 -28.342 1.00 50.44 147 LEU A C 1
ATOM 1085 O O . LEU A 1 147 ? -19.505 47.343 -28.454 1.00 50.44 147 LEU A O 1
ATOM 1089 N N . LEU A 1 148 ? -18.356 49.204 -27.787 1.00 38.69 148 LEU A N 1
ATOM 1090 C CA . LEU A 1 148 ? -19.382 50.252 -27.570 1.00 38.69 148 LEU A CA 1
ATOM 1091 C C . LEU A 1 148 ? -20.710 49.895 -26.840 1.00 38.69 148 LEU A C 1
ATOM 1093 O O . LEU A 1 148 ? -21.208 48.779 -26.936 1.00 38.69 148 LEU A O 1
ATOM 1097 N N . PRO A 1 149 ? -21.335 50.849 -26.119 1.00 54.94 149 PRO A N 1
ATOM 1098 C CA . PRO A 1 149 ? -21.724 52.178 -26.618 1.00 54.94 149 PRO A CA 1
ATOM 1099 C C . PRO A 1 149 ? -21.096 53.379 -25.900 1.00 54.94 149 PRO A C 1
ATOM 1101 O O . PRO A 1 149 ? -20.768 53.273 -24.699 1.00 54.94 149 PRO A O 1
#

Sequence (149 aa):
MTLAELLIAGAIAGSSCCASVQVWGQAAQTARSASDLTDASALLERHWLASRRWLAAAPMTEICALEAESLDEALQQSLPLAAGLKRSLQANDDNPGLWLVLEHPVSGLKRRQLMTAAGLGGCTDNAEPRKPEPSNAQHRSALTLELLP

Secondary structure (DSSP, 8-state):
--HHHHHHHHHHHHHHHHHHHHHHHHHHHHHHHHHHHHHHHHHHHHHHHHHHHHHHHS-HHHHTT--HHHHHHHHHHHSPPPTT-EEEEEE-SSSS-EEEEEEETTTTEEEEEEE-TGGGT---TT------------S----------

Radius of gyration: 28.95 Å; chains: 1; bounding box: 53×62×87 Å

pLDDT: mean 81.31, std 17.28, range [37.69, 97.38]